Protein AF-A0A352Q186-F1 (afdb_monomer_lite)

Structure (mmCIF, N/CA/C/O backbone):
data_AF-A0A352Q186-F1
#
_entry.id   AF-A0A352Q186-F1
#
loop_
_atom_site.group_PDB
_atom_site.id
_atom_site.type_symbol
_atom_site.label_atom_id
_atom_site.label_alt_id
_atom_site.label_comp_id
_atom_site.label_asym_id
_atom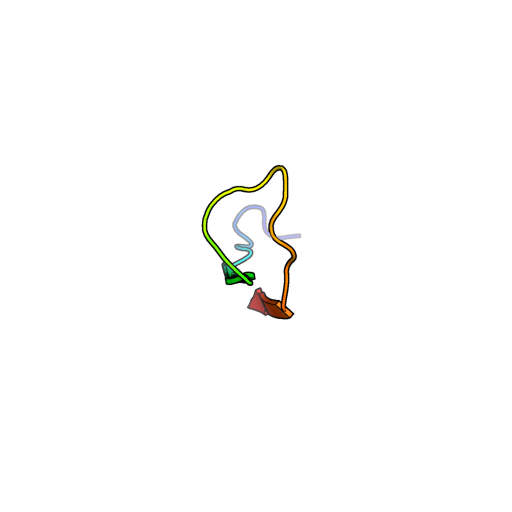_site.label_entity_id
_atom_site.label_seq_id
_atom_site.pdbx_PDB_ins_code
_atom_site.Cartn_x
_atom_site.Cartn_y
_atom_site.Cartn_z
_atom_site.occupancy
_atom_site.B_iso_or_equiv
_atom_site.auth_seq_id
_atom_site.auth_comp_id
_atom_site.auth_asym_id
_atom_site.auth_atom_id
_atom_site.pdbx_PDB_model_num
ATOM 1 N N . MET A 1 1 ? 9.376 10.970 -23.943 1.00 62.44 1 MET A N 1
ATOM 2 C CA . MET A 1 1 ? 9.044 10.033 -22.852 1.00 62.44 1 MET A CA 1
ATOM 3 C C . MET A 1 1 ? 8.353 8.851 -23.489 1.00 62.44 1 MET A C 1
ATOM 5 O O . MET A 1 1 ? 7.615 9.078 -24.437 1.00 62.44 1 MET A O 1
ATOM 9 N N . ASP A 1 2 ? 8.658 7.641 -23.038 1.00 80.38 2 ASP A N 1
ATOM 10 C CA . ASP A 1 2 ? 8.015 6.426 -23.540 1.00 80.38 2 ASP A CA 1
ATOM 11 C C . ASP A 1 2 ? 6.581 6.345 -22.992 1.00 80.38 2 ASP A C 1
ATOM 13 O O . ASP A 1 2 ? 6.366 6.550 -21.796 1.00 80.38 2 ASP A O 1
ATOM 17 N N . GLU A 1 3 ? 5.601 6.110 -23.864 1.00 89.62 3 GLU A N 1
ATOM 18 C CA . G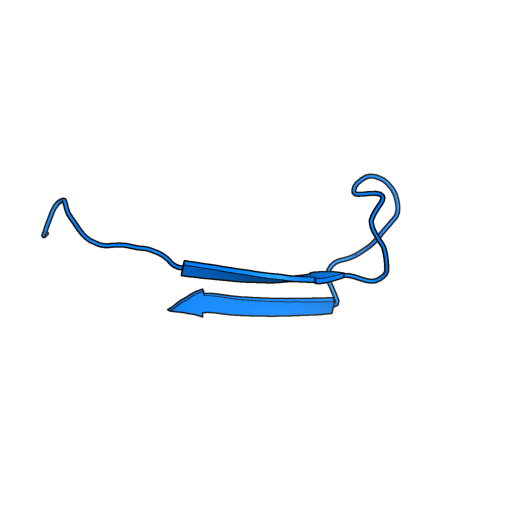LU A 1 3 ? 4.180 6.028 -23.492 1.00 89.62 3 GLU A CA 1
ATOM 19 C C . GLU A 1 3 ? 3.843 4.720 -22.758 1.00 89.62 3 GLU A C 1
ATOM 21 O O . GLU A 1 3 ? 2.760 4.593 -22.191 1.00 89.62 3 GLU A O 1
ATOM 26 N N . LEU A 1 4 ? 4.773 3.759 -22.744 1.00 93.62 4 LEU A N 1
ATOM 27 C CA . LEU A 1 4 ? 4.593 2.430 -22.156 1.00 93.62 4 LEU A CA 1
ATOM 28 C C . LEU A 1 4 ? 5.242 2.265 -20.777 1.00 93.62 4 LEU A C 1
ATOM 30 O O . LEU A 1 4 ? 5.352 1.142 -20.286 1.00 93.62 4 LEU A O 1
ATOM 34 N N . ASN A 1 5 ? 5.684 3.352 -20.141 1.00 92.38 5 ASN A N 1
ATOM 35 C CA . ASN A 1 5 ? 6.201 3.274 -18.778 1.00 92.38 5 ASN A CA 1
ATOM 36 C C . ASN A 1 5 ? 5.128 2.710 -17.833 1.00 92.38 5 ASN A C 1
ATOM 38 O O . ASN A 1 5 ? 3.994 3.189 -17.802 1.00 92.38 5 ASN A O 1
ATOM 42 N N . LEU A 1 6 ? 5.506 1.700 -17.050 1.00 94.81 6 LEU A N 1
ATOM 43 C CA . LEU A 1 6 ? 4.637 1.048 -16.076 1.00 94.81 6 LEU A CA 1
ATOM 44 C C . LEU A 1 6 ? 5.032 1.475 -14.669 1.00 94.81 6 LEU A C 1
ATOM 46 O O . LEU A 1 6 ? 6.216 1.617 -14.381 1.00 94.81 6 LEU A O 1
ATOM 50 N N . ILE A 1 7 ? 4.031 1.639 -13.811 1.00 94.00 7 ILE A N 1
ATOM 51 C CA . ILE A 1 7 ? 4.221 1.871 -12.381 1.00 94.00 7 ILE A CA 1
ATOM 52 C C . ILE A 1 7 ? 3.611 0.684 -11.658 1.00 94.00 7 ILE A C 1
ATOM 54 O O . ILE A 1 7 ? 2.420 0.398 -11.827 1.00 94.00 7 ILE A O 1
ATOM 58 N N . TRP A 1 8 ? 4.427 0.009 -10.859 1.00 97.88 8 TRP A N 1
ATOM 59 C CA . TRP A 1 8 ? 3.984 -1.086 -10.007 1.00 97.88 8 TRP A CA 1
ATOM 60 C C . TRP A 1 8 ? 3.889 -0.579 -8.574 1.00 97.88 8 TRP A C 1
ATOM 62 O O . TRP A 1 8 ? 4.771 0.146 -8.114 1.00 97.88 8 TRP A O 1
ATOM 72 N N . ILE A 1 9 ? 2.811 -0.943 -7.882 1.00 97.62 9 ILE A N 1
ATOM 73 C CA . ILE A 1 9 ? 2.580 -0.566 -6.489 1.00 97.62 9 ILE A CA 1
ATOM 74 C C . ILE A 1 9 ? 2.089 -1.766 -5.693 1.00 97.62 9 ILE A C 1
ATOM 76 O O . ILE A 1 9 ? 1.243 -2.526 -6.169 1.00 97.62 9 ILE A O 1
ATOM 80 N N . ASP A 1 10 ? 2.615 -1.890 -4.482 1.00 97.94 10 ASP A N 1
ATOM 81 C CA . ASP A 1 10 ? 2.164 -2.834 -3.469 1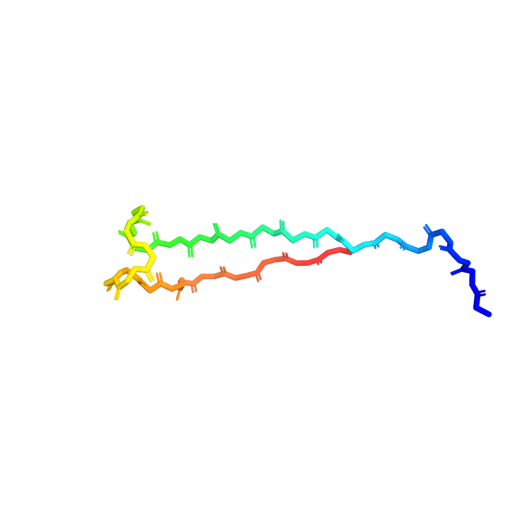.00 97.94 10 ASP A CA 1
ATOM 82 C C . ASP A 1 10 ? 1.974 -2.108 -2.131 1.00 97.94 10 ASP A C 1
ATOM 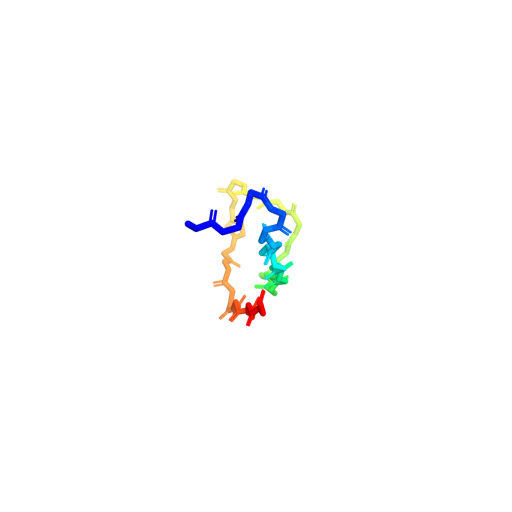84 O O . ASP A 1 10 ? 2.702 -1.150 -1.832 1.00 97.94 10 ASP A O 1
ATOM 88 N N . LEU A 1 11 ? 0.961 -2.522 -1.366 1.00 98.31 11 LEU A N 1
ATOM 89 C CA . LEU A 1 11 ? 0.535 -1.861 -0.131 1.00 98.31 11 LEU A CA 1
ATOM 90 C C . LEU A 1 11 ? 0.338 -2.879 0.987 1.00 98.31 11 LEU A C 1
ATOM 92 O O . LEU A 1 11 ? -0.443 -3.817 0.843 1.00 98.31 11 LEU A O 1
ATOM 96 N N . GLU A 1 12 ? 0.931 -2.590 2.142 1.00 98.44 12 GLU A N 1
ATOM 97 C CA . GLU A 1 12 ? 0.657 -3.311 3.385 1.00 98.44 12 GLU A CA 1
ATOM 98 C C . GLU A 1 12 ? -0.227 -2.455 4.293 1.00 98.44 12 GLU A C 1
ATOM 100 O O . GLU A 1 12 ? 0.022 -1.260 4.485 1.00 98.44 12 GLU A O 1
ATOM 105 N N . MET A 1 13 ? -1.278 -3.051 4.856 1.00 98.56 13 MET A N 1
ATOM 106 C CA . MET A 1 13 ? -2.339 -2.337 5.577 1.00 98.56 13 MET A CA 1
ATOM 107 C C . MET A 1 13 ? -2.631 -2.976 6.937 1.00 98.56 13 MET A C 1
ATOM 109 O O . MET A 1 13 ? -2.406 -4.168 7.141 1.00 98.56 13 MET A O 1
ATOM 113 N N . THR A 1 14 ? -3.181 -2.197 7.875 1.00 98.00 14 THR A N 1
ATOM 114 C CA . THR A 1 14 ? -3.620 -2.722 9.185 1.00 98.00 14 THR A CA 1
ATOM 115 C C . THR A 1 14 ? -4.800 -3.694 9.080 1.00 98.00 14 THR A C 1
ATOM 117 O O . THR A 1 14 ? -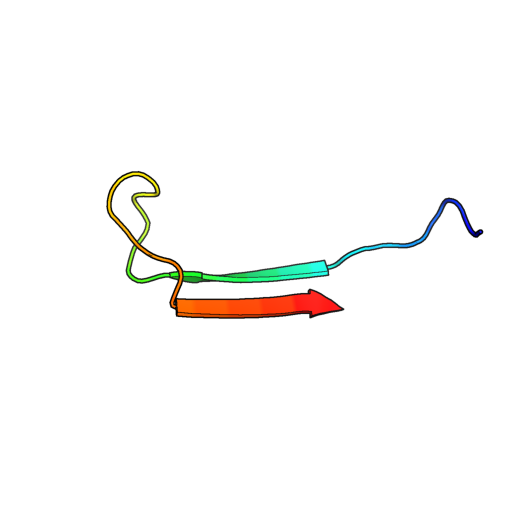5.032 -4.467 10.009 1.00 98.00 14 THR A O 1
ATOM 120 N N . GLY A 1 15 ? -5.535 -3.663 7.965 1.00 96.88 15 GLY A N 1
ATOM 121 C CA . GLY A 1 15 ? -6.712 -4.480 7.698 1.00 96.88 15 GLY A CA 1
ATOM 122 C C . GLY A 1 15 ? -7.262 -4.247 6.287 1.00 96.88 15 GLY A C 1
ATOM 123 O O . GLY A 1 15 ? -6.567 -3.711 5.425 1.00 96.88 15 GLY A O 1
ATOM 124 N N . LEU A 1 16 ? -8.497 -4.690 6.042 1.00 97.31 16 LEU A N 1
ATOM 125 C CA . LEU A 1 16 ? -9.136 -4.670 4.717 1.00 97.31 16 LEU A CA 1
ATOM 126 C C . LEU A 1 16 ? -10.200 -3.569 4.557 1.00 97.31 16 LEU A C 1
ATOM 128 O O . LEU A 1 16 ? -10.689 -3.367 3.443 1.00 97.31 16 LEU A O 1
ATOM 132 N N . ASP A 1 17 ? -10.594 -2.879 5.631 1.00 98.19 17 ASP A N 1
ATOM 133 C CA . ASP A 1 17 ? -11.563 -1.783 5.564 1.00 98.19 17 ASP A CA 1
ATOM 134 C C . ASP A 1 17 ? -10.848 -0.458 5.297 1.00 98.19 17 ASP A C 1
ATOM 136 O O . ASP A 1 17 ? -10.328 0.198 6.194 1.00 98.19 17 ASP A O 1
ATOM 140 N N . THR A 1 18 ? -10.891 -0.004 4.049 1.00 96.81 18 THR A N 1
ATOM 141 C CA . THR A 1 18 ? -10.235 1.236 3.614 1.00 96.81 18 THR A CA 1
ATOM 142 C C . THR A 1 18 ? -10.748 2.507 4.302 1.00 96.81 18 THR A C 1
ATOM 144 O O . THR A 1 18 ? -10.114 3.551 4.173 1.00 96.81 18 THR A O 1
ATOM 147 N N . GLN A 1 19 ? -11.910 2.474 4.967 1.00 98.19 19 GLN A N 1
ATOM 148 C CA . GLN A 1 19 ? -12.435 3.642 5.686 1.00 98.19 19 GLN A CA 1
ATOM 149 C C . GLN A 1 19 ? -11.812 3.806 7.074 1.00 98.19 19 GLN A C 1
ATOM 151 O O . GLN A 1 19 ? -11.810 4.917 7.607 1.00 98.19 19 GLN A O 1
ATOM 156 N N . THR A 1 20 ? -11.319 2.720 7.669 1.00 98.06 20 THR A N 1
ATOM 157 C CA . THR A 1 20 ? -10.838 2.710 9.058 1.00 98.06 20 THR A CA 1
ATOM 158 C C . THR A 1 20 ? -9.396 2.255 9.194 1.00 98.06 20 THR A C 1
ATOM 160 O O . THR A 1 20 ? -8.705 2.696 10.112 1.00 98.06 20 THR A O 1
ATOM 163 N N . ASP A 1 21 ? -8.951 1.375 8.305 1.00 98.50 21 ASP A N 1
ATOM 164 C CA . ASP A 1 21 ? -7.607 0.824 8.302 1.00 98.50 21 ASP A CA 1
ATOM 165 C C . ASP A 1 21 ? -6.610 1.781 7.643 1.00 98.50 21 ASP A C 1
ATOM 167 O O . ASP A 1 21 ? -6.943 2.580 6.764 1.00 98.50 21 ASP A O 1
ATOM 171 N N . LEU A 1 22 ? -5.361 1.707 8.099 1.00 98.12 22 LEU A N 1
ATOM 172 C CA . LEU A 1 22 ? -4.274 2.589 7.686 1.00 98.12 22 LEU A CA 1
ATOM 173 C C . LEU A 1 22 ? -3.230 1.815 6.878 1.00 98.12 22 LEU A C 1
ATOM 175 O O . LEU A 1 22 ? -3.032 0.615 7.073 1.00 98.12 22 LEU A O 1
ATOM 179 N N . ILE A 1 23 ? -2.525 2.526 5.997 1.00 98.12 23 ILE A N 1
ATOM 180 C CA . ILE A 1 23 ? -1.363 1.997 5.275 1.00 98.12 23 ILE A CA 1
ATOM 181 C C . ILE A 1 23 ? -0.163 1.970 6.226 1.00 98.12 23 ILE A C 1
ATOM 183 O O . ILE A 1 23 ? 0.106 2.953 6.920 1.0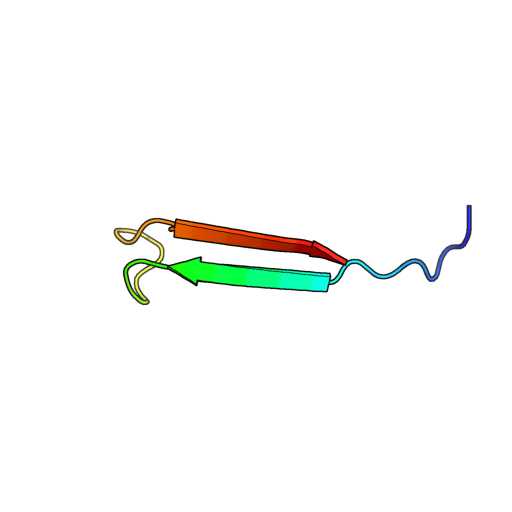0 98.12 23 ILE A O 1
ATOM 187 N N . ILE A 1 24 ? 0.558 0.854 6.237 1.00 98.12 24 ILE A N 1
ATOM 188 C CA . ILE A 1 24 ? 1.767 0.638 7.039 1.00 98.12 24 ILE A CA 1
ATOM 189 C C . ILE A 1 24 ? 3.019 0.817 6.174 1.00 98.12 24 ILE A C 1
ATOM 191 O O . ILE A 1 24 ? 3.981 1.443 6.617 1.00 98.12 24 ILE A O 1
ATOM 195 N N . GLU A 1 25 ? 3.003 0.308 4.940 1.00 98.56 25 GLU A N 1
ATOM 196 C CA . GLU A 1 25 ? 4.149 0.338 4.026 1.00 98.56 25 GLU A CA 1
ATOM 197 C C . GLU A 1 25 ? 3.703 0.476 2.563 1.00 98.56 25 GLU A C 1
ATOM 199 O O . GLU A 1 25 ? 2.590 0.089 2.198 1.00 98.56 25 GLU A O 1
ATOM 204 N N . ILE A 1 26 ? 4.583 1.051 1.735 1.00 97.75 26 ILE A N 1
ATOM 205 C CA . ILE A 1 26 ? 4.409 1.199 0.287 1.00 97.75 26 ILE A CA 1
ATOM 206 C C . ILE A 1 26 ? 5.712 0.803 -0.415 1.00 97.75 26 ILE A C 1
ATOM 208 O O . ILE A 1 26 ? 6.771 1.347 -0.087 1.00 97.75 26 ILE A O 1
ATOM 212 N N . ALA A 1 27 ? 5.620 -0.062 -1.429 1.00 98.31 27 ALA A N 1
ATOM 213 C CA . ALA A 1 27 ? 6.723 -0.400 -2.330 1.00 98.31 27 ALA A CA 1
ATOM 214 C C . ALA A 1 27 ? 6.369 -0.071 -3.792 1.00 98.31 27 ALA A C 1
ATOM 216 O O . ALA A 1 27 ? 5.242 -0.306 -4.232 1.00 98.31 27 ALA A O 1
ATOM 217 N N . THR A 1 28 ? 7.329 0.478 -4.551 1.00 97.50 28 THR A N 1
ATOM 218 C CA . THR A 1 28 ? 7.138 0.885 -5.958 1.00 97.50 28 THR A CA 1
ATOM 219 C C . THR A 1 28 ? 8.308 0.477 -6.853 1.00 97.50 28 THR A C 1
ATOM 221 O O . THR A 1 28 ? 9.459 0.572 -6.416 1.00 97.50 28 THR A O 1
ATOM 224 N N . ILE A 1 29 ? 8.020 0.104 -8.107 1.00 95.88 29 ILE A N 1
ATOM 225 C CA . ILE A 1 29 ? 9.002 -0.160 -9.181 1.00 95.88 29 ILE A CA 1
ATOM 226 C C . ILE A 1 29 ? 8.597 0.594 -10.446 1.00 95.88 29 ILE A C 1
ATOM 228 O O . ILE A 1 29 ? 7.384 0.575 -10.774 1.00 95.88 29 ILE A O 1
#

pLDDT: mean 95.18, std 7.2, range [62.44, 98.56]

Foldseek 3Di:
DDPPDDKDKDWDWPDDDPVPIDTDDMDID

Radius of gyration: 13.16 Å; chains: 1; bounding box: 22×15×33 Å

Secondary structure (DSSP, 8-state):
--TT----EEEEES-S-TTT--EEEEEE-

Sequence (29 aa):
MDELNLIWIDLEMTGLDTQTDLIIEIATI